Protein AF-A0A7S1YC30-F1 (afdb_monomer_lite)

Foldseek 3Di:
DPPPPVVVVPVVPPDPQPDEEADLDVCRLLVVVVVVGQEYEFELECLQWDQEFEPVLADLPAFQVNCVVCLVPSLPVRRVRTDCPSRVCRLVRNVVSNHAYEYDYYHPDQVRAHAYPDDDRGRHGLDCVRSNPGSSNSVSSSSRSNSCVVCVVRHDYD

Structure (mmCIF, N/CA/C/O backbone):
data_AF-A0A7S1YC30-F1
#
_entry.id   AF-A0A7S1YC30-F1
#
loop_
_atom_site.group_PDB
_atom_site.id
_atom_site.type_symbol
_atom_site.label_atom_id
_atom_site.label_alt_id
_atom_site.label_comp_id
_atom_site.label_asym_id
_atom_site.label_entity_id
_atom_site.label_seq_id
_atom_site.pdbx_PDB_ins_code
_atom_site.Cartn_x
_atom_site.Cartn_y
_atom_site.Cartn_z
_atom_site.occupancy
_atom_site.B_iso_or_equiv
_atom_site.auth_seq_id
_atom_site.auth_comp_id
_atom_site.auth_asym_id
_atom_site.auth_atom_id
_atom_site.pdbx_PDB_model_num
ATOM 1 N N . ILE A 1 1 ? -22.793 -36.766 19.543 1.00 49.16 1 ILE A N 1
ATOM 2 C CA . ILE A 1 1 ? -21.565 -35.981 19.841 1.00 49.16 1 ILE A CA 1
ATOM 3 C C . ILE A 1 1 ? -20.967 -35.310 18.588 1.00 49.16 1 ILE A C 1
ATOM 5 O O . ILE A 1 1 ? -20.328 -34.282 18.728 1.00 49.16 1 ILE A O 1
ATOM 9 N N . PHE A 1 2 ? -21.244 -35.776 17.360 1.00 37.03 2 PHE A N 1
ATOM 10 C CA . PHE A 1 2 ? -20.576 -35.272 16.144 1.00 37.03 2 PHE A CA 1
ATOM 11 C C . PHE A 1 2 ? -21.256 -34.103 15.391 1.00 37.03 2 PHE A C 1
ATOM 13 O O . PHE A 1 2 ? -20.720 -33.630 14.399 1.00 37.03 2 PHE A O 1
ATOM 20 N N . LEU A 1 3 ? -22.415 -33.609 15.845 1.00 37.88 3 LEU A N 1
ATOM 21 C CA . LEU A 1 3 ? -23.175 -32.550 15.148 1.00 37.88 3 LEU A CA 1
ATOM 22 C C . LEU A 1 3 ? -23.127 -31.177 15.840 1.00 37.88 3 LEU A C 1
ATOM 24 O O . LEU A 1 3 ? -23.787 -30.245 15.398 1.00 37.88 3 LEU A O 1
ATOM 28 N N . PHE A 1 4 ? -22.339 -31.030 16.909 1.00 36.94 4 PHE A N 1
ATOM 29 C CA . PHE A 1 4 ? -22.282 -29.784 17.687 1.00 36.94 4 PHE A CA 1
ATOM 30 C C . PHE A 1 4 ? -21.110 -28.858 17.307 1.00 36.94 4 PHE A C 1
ATOM 32 O O 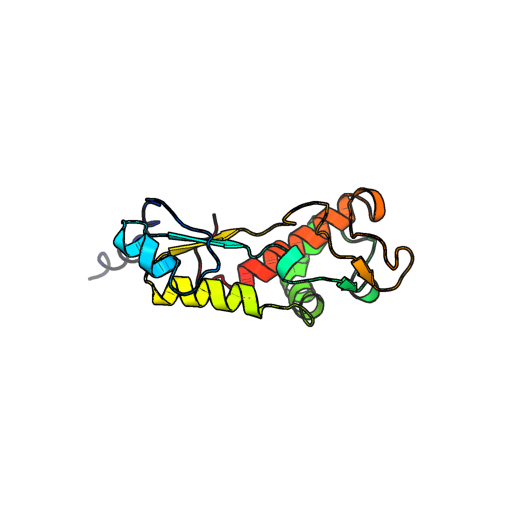. PHE A 1 4 ? -21.050 -27.725 17.769 1.00 36.94 4 PHE A O 1
ATOM 39 N N . PHE A 1 5 ? -20.190 -29.305 16.444 1.00 35.31 5 PHE A N 1
ATOM 40 C CA . PHE A 1 5 ? -18.967 -28.552 16.123 1.00 35.31 5 PHE A CA 1
ATOM 41 C C . PHE A 1 5 ? -19.037 -27.703 14.845 1.00 35.31 5 PHE A C 1
ATOM 43 O O . PHE A 1 5 ? -18.228 -26.795 14.680 1.00 35.31 5 PHE A O 1
ATOM 50 N N . CYS A 1 6 ? -20.027 -27.907 13.971 1.00 31.80 6 CYS A N 1
ATOM 51 C CA . CYS A 1 6 ? -20.137 -27.122 12.733 1.00 31.80 6 CYS A CA 1
ATOM 52 C C . CYS A 1 6 ? -20.791 -25.740 12.921 1.00 31.80 6 CYS A C 1
ATOM 54 O O . CYS A 1 6 ? -20.761 -24.928 12.004 1.00 31.80 6 CYS A O 1
ATOM 56 N N . SER A 1 7 ? -21.337 -25.435 14.105 1.00 33.41 7 SER A N 1
ATOM 57 C CA . SER A 1 7 ? -21.961 -24.132 14.392 1.00 33.41 7 SER A CA 1
ATOM 58 C C . SER A 1 7 ? -20.990 -23.079 14.946 1.00 33.41 7 SER A C 1
ATOM 60 O O . SER A 1 7 ? -21.367 -21.913 15.051 1.00 33.41 7 SER A O 1
ATOM 62 N N . LEU A 1 8 ? -19.757 -23.451 15.307 1.00 37.03 8 LEU A N 1
ATOM 63 C CA . LEU A 1 8 ? -18.778 -22.515 15.881 1.00 37.03 8 LEU A CA 1
ATOM 64 C C . LEU A 1 8 ? -17.896 -21.825 14.832 1.00 37.03 8 LEU A C 1
ATOM 66 O O . LEU A 1 8 ? -17.257 -20.827 15.143 1.00 37.03 8 LEU A O 1
ATOM 70 N N . VAL A 1 9 ? -17.896 -22.297 13.582 1.00 37.06 9 VAL A N 1
ATOM 71 C CA . VAL A 1 9 ? -17.046 -21.727 12.518 1.00 37.06 9 VAL A CA 1
ATOM 72 C C . VAL A 1 9 ? -17.723 -20.550 11.801 1.00 37.06 9 VAL A C 1
ATOM 74 O O . VAL A 1 9 ? -17.058 -19.751 11.155 1.00 37.06 9 VAL A O 1
ATOM 77 N N . SER A 1 10 ? -19.037 -20.368 11.974 1.00 37.22 10 SER A N 1
ATOM 78 C CA . SER A 1 10 ? -19.789 -19.287 11.318 1.00 37.22 10 SER A CA 1
ATOM 79 C C . SER A 1 10 ? -20.067 -18.072 12.217 1.00 37.22 10 SER A C 1
ATOM 81 O O . SER A 1 10 ? -20.779 -17.159 11.805 1.00 37.22 10 SER A O 1
ATOM 83 N N . PHE A 1 11 ? -19.501 -18.034 13.430 1.00 37.56 11 PHE A N 1
ATOM 84 C CA . PHE A 1 11 ? -19.621 -16.902 14.361 1.00 37.56 11 PHE A CA 1
ATOM 85 C C . PHE A 1 11 ? -18.513 -15.847 14.208 1.00 37.56 11 PHE A C 1
ATOM 87 O O . PHE A 1 11 ? -18.427 -14.929 15.019 1.00 37.56 11 PHE A O 1
ATOM 94 N N . ALA A 1 12 ? -17.740 -15.880 13.119 1.00 42.56 12 ALA A N 1
ATOM 95 C CA . ALA A 1 12 ? -17.106 -14.674 12.579 1.00 42.56 12 ALA A CA 1
ATOM 96 C C . ALA A 1 12 ? -18.165 -13.827 11.843 1.00 42.56 12 ALA A C 1
ATOM 98 O O . ALA A 1 12 ? -18.016 -13.440 10.688 1.00 42.56 12 ALA A O 1
ATOM 99 N N . CYS A 1 13 ? -19.297 -13.602 12.510 1.00 44.00 13 CYS A N 1
ATOM 100 C CA . CYS A 1 13 ? -20.341 -12.709 12.056 1.00 44.00 13 CYS A CA 1
ATOM 101 C C . CYS A 1 13 ? -19.699 -11.324 11.994 1.00 44.00 13 CYS A C 1
ATOM 103 O O . CYS A 1 13 ? -19.218 -10.833 13.021 1.00 44.00 13 CYS A O 1
ATOM 105 N N . SER A 1 14 ? -19.644 -10.714 10.807 1.00 51.47 14 SER A N 1
ATOM 106 C CA . SER A 1 14 ? -19.217 -9.325 10.693 1.00 51.47 14 SER A CA 1
ATOM 107 C C . SER A 1 14 ? -20.040 -8.523 11.699 1.00 51.47 14 SER A C 1
ATOM 109 O O . SER A 1 14 ? -21.277 -8.541 11.683 1.00 51.47 14 SER A O 1
ATOM 111 N N . LYS A 1 15 ? -19.376 -7.903 12.682 1.00 58.53 15 LYS A N 1
ATOM 112 C CA . LYS A 1 15 ? -20.080 -6.994 13.581 1.00 58.53 15 LYS A CA 1
ATOM 113 C C . LYS A 1 15 ? -20.672 -5.923 12.671 1.00 58.53 15 LYS A C 1
ATOM 115 O O . LYS A 1 15 ? -19.950 -5.302 11.896 1.00 58.53 15 LYS A O 1
ATOM 120 N N . LYS A 1 16 ? -21.994 -5.751 12.715 1.00 67.44 16 LYS A N 1
ATOM 121 C CA . LYS A 1 16 ? -22.685 -4.710 11.950 1.00 67.44 16 LYS A CA 1
ATOM 122 C C . LYS A 1 16 ? -21.976 -3.382 12.206 1.00 67.44 16 LYS A C 1
ATOM 124 O O . LYS A 1 16 ? -21.947 -2.955 13.352 1.00 67.44 16 LYS A O 1
ATOM 129 N N . ILE A 1 17 ? -21.404 -2.756 11.181 1.00 65.62 17 ILE A N 1
ATOM 130 C CA . ILE A 1 17 ? -20.684 -1.485 11.326 1.00 65.62 17 ILE A CA 1
ATOM 131 C C . ILE A 1 17 ? -21.707 -0.407 11.707 1.00 65.62 17 ILE A C 1
ATOM 133 O O . ILE A 1 17 ? -22.600 -0.096 10.921 1.00 65.62 17 ILE A O 1
ATOM 137 N N . LEU A 1 18 ? -21.611 0.128 12.927 1.00 63.66 18 LEU A N 1
ATOM 138 C CA . LEU A 1 18 ? -22.515 1.173 13.437 1.00 63.66 18 LEU A CA 1
ATOM 139 C C . LEU A 1 18 ? -21.964 2.593 13.216 1.00 63.66 18 LEU A C 1
ATOM 141 O O . LEU A 1 18 ? -22.677 3.569 13.421 1.00 63.66 18 LEU A O 1
ATOM 145 N N . GLY A 1 19 ? -20.705 2.701 12.786 1.00 61.53 19 GLY A N 1
ATOM 146 C CA . GLY A 1 19 ? -19.976 3.952 12.579 1.00 61.53 19 GLY A CA 1
ATOM 147 C C . GLY A 1 19 ? -18.493 3.785 12.918 1.00 61.53 19 GLY A C 1
ATOM 148 O O . GLY A 1 19 ? -18.104 2.786 13.533 1.00 61.53 19 GLY A O 1
ATOM 149 N N . GLY A 1 20 ? -17.662 4.749 12.518 1.00 58.47 20 GLY A N 1
ATOM 150 C CA . GLY A 1 20 ? -16.240 4.748 12.850 1.00 58.47 20 GLY A CA 1
ATOM 151 C C . GLY A 1 20 ? -15.574 6.108 12.693 1.00 58.47 20 GLY A C 1
ATOM 152 O O . GLY A 1 20 ? -16.104 7.001 12.038 1.00 58.47 20 GLY A O 1
ATOM 153 N N . SER A 1 21 ? -14.415 6.256 13.329 1.00 59.34 21 SER A N 1
ATOM 154 C CA . SER A 1 21 ? -13.574 7.452 13.254 1.00 59.34 21 SER A CA 1
ATOM 155 C C . SER A 1 21 ? -12.229 7.109 12.636 1.00 59.34 21 SER A C 1
ATOM 157 O O . SER A 1 21 ? -11.720 6.005 12.828 1.00 59.34 21 SER A O 1
ATOM 159 N N . SER A 1 22 ? -11.679 8.065 11.895 1.00 60.31 22 SER A N 1
ATOM 160 C CA . SER A 1 22 ? -10.327 8.030 11.339 1.00 60.31 22 SER A CA 1
ATOM 161 C C . SER A 1 22 ? -9.363 8.962 12.073 1.00 60.31 22 SER A C 1
ATOM 163 O O . SER A 1 22 ? -8.292 9.268 11.558 1.00 60.31 22 SER A O 1
ATOM 165 N N . LEU A 1 23 ? -9.779 9.542 13.204 1.00 54.22 23 LEU A N 1
ATOM 166 C CA . LEU A 1 23 ? -8.976 10.555 13.878 1.00 54.22 23 LEU A CA 1
ATOM 167 C C . LEU A 1 23 ? -7.758 9.906 14.538 1.00 54.22 23 LEU A C 1
ATOM 169 O O . LEU A 1 23 ? -7.890 9.211 15.545 1.00 54.22 23 LEU A O 1
ATOM 173 N N . SER A 1 24 ? -6.577 10.229 14.008 1.00 57.94 24 SER A N 1
ATOM 174 C CA . SER A 1 24 ? -5.251 9.912 14.553 1.00 57.94 24 SER A CA 1
ATOM 175 C C . SER A 1 24 ? -4.933 10.700 15.841 1.00 57.94 24 SER A C 1
ATOM 177 O O . SER A 1 24 ? -3.804 11.145 16.054 1.00 57.94 24 SER A O 1
ATOM 179 N N . VAL A 1 25 ? -5.934 10.965 16.683 1.00 60.78 25 VAL A N 1
ATOM 180 C CA . VAL A 1 25 ? -5.752 11.628 17.981 1.00 60.78 25 VAL A CA 1
ATOM 181 C C . VAL A 1 25 ? -5.691 10.568 19.072 1.00 60.78 25 VAL A C 1
ATOM 183 O O . VAL A 1 25 ? -6.417 9.571 19.019 1.00 60.78 25 VAL A O 1
ATOM 186 N N . ALA A 1 26 ? -4.829 10.779 20.069 1.00 61.53 26 ALA A N 1
ATOM 187 C CA . ALA A 1 26 ? -4.774 9.921 21.248 1.00 61.53 26 ALA A CA 1
ATOM 188 C C . ALA A 1 26 ? -6.187 9.752 21.838 1.00 61.53 26 ALA A C 1
ATOM 190 O O . ALA A 1 26 ? -6.939 10.718 21.945 1.00 61.53 26 ALA A O 1
ATOM 191 N N . ASP A 1 27 ? -6.560 8.511 22.156 1.00 65.25 27 ASP A N 1
ATOM 192 C CA . ASP A 1 27 ? -7.883 8.114 22.663 1.00 65.25 27 ASP A CA 1
ATOM 193 C C . ASP A 1 27 ? -9.088 8.327 21.720 1.00 65.25 27 ASP A C 1
ATOM 195 O O . ASP A 1 27 ? -10.214 8.006 22.104 1.00 65.25 27 ASP A O 1
ATOM 199 N N . GLY A 1 28 ? -8.892 8.761 20.469 1.00 71.50 28 GLY A N 1
ATOM 200 C CA . GLY A 1 28 ? -9.967 8.926 19.478 1.00 71.50 28 GLY A CA 1
ATOM 201 C C . GLY A 1 28 ? -10.877 7.693 19.333 1.00 71.50 28 GLY A C 1
ATOM 202 O O . GLY A 1 28 ? -12.097 7.831 19.471 1.00 71.50 28 GLY A O 1
ATOM 203 N N . PRO A 1 29 ? -10.322 6.475 19.155 1.00 73.06 29 PRO A N 1
ATOM 204 C CA . PRO A 1 29 ? -11.103 5.235 19.121 1.00 73.06 29 PRO A CA 1
ATOM 205 C C . PRO A 1 29 ? -11.922 4.969 20.394 1.00 73.06 29 PRO A C 1
ATOM 207 O O . PRO A 1 29 ? -13.033 4.451 20.311 1.00 73.06 29 PRO A O 1
ATOM 210 N N . LYS A 1 30 ? -11.413 5.357 21.571 1.00 75.19 30 LYS A N 1
ATOM 211 C CA . LYS A 1 30 ? -12.113 5.205 22.856 1.00 75.19 30 LYS A CA 1
ATOM 212 C C . LYS A 1 30 ? -13.275 6.189 22.985 1.00 75.19 30 LYS A C 1
ATOM 214 O O . LYS A 1 30 ? -14.330 5.823 23.486 1.00 75.19 30 LYS A O 1
ATOM 219 N N . VAL A 1 31 ? -13.099 7.425 22.522 1.00 75.06 31 VAL A N 1
ATOM 220 C CA . VAL A 1 31 ? -14.165 8.440 22.534 1.00 75.06 31 VAL A CA 1
ATOM 221 C C . VAL A 1 31 ? -15.314 8.037 21.616 1.00 75.06 31 VAL A C 1
ATOM 223 O O . VAL A 1 31 ? -16.475 8.190 21.975 1.00 75.06 31 VAL A O 1
ATOM 226 N N . VAL A 1 32 ? -15.032 7.499 20.429 1.00 73.44 32 VAL A N 1
ATOM 227 C CA . VAL A 1 32 ? -16.124 7.082 19.537 1.00 73.44 32 VAL A CA 1
ATOM 228 C C . VAL A 1 32 ? -16.774 5.776 19.973 1.00 73.44 32 VAL A C 1
ATOM 230 O O . VAL A 1 32 ? -17.971 5.601 19.743 1.00 73.44 32 VAL A O 1
ATOM 233 N N . SER A 1 33 ? -16.044 4.896 20.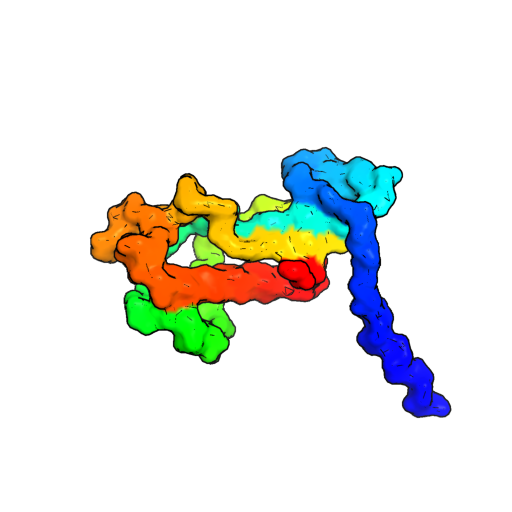666 1.00 77.25 33 SER A N 1
ATOM 234 C CA . SER A 1 33 ? -16.639 3.682 21.224 1.00 77.25 33 SER A CA 1
ATOM 235 C C . SER A 1 33 ? -17.624 3.974 22.353 1.00 77.25 33 SER A C 1
ATOM 237 O O . SER A 1 33 ? -18.690 3.359 22.396 1.00 77.25 33 SER A O 1
ATOM 239 N N . THR A 1 34 ? -17.363 4.979 23.199 1.00 79.25 34 THR A N 1
ATOM 240 C CA . THR A 1 34 ? -18.346 5.434 24.199 1.00 79.25 34 THR A CA 1
ATOM 241 C C . THR A 1 34 ? -19.595 6.057 23.571 1.00 79.25 34 THR A C 1
ATOM 243 O O . THR A 1 34 ? -20.642 6.082 24.211 1.00 79.25 34 THR A O 1
ATOM 246 N N . LEU A 1 35 ? -19.514 6.514 22.316 1.00 77.50 35 LEU A N 1
ATOM 247 C CA . LEU A 1 35 ? -20.644 7.020 21.527 1.00 77.50 35 LEU A CA 1
ATOM 248 C C . LEU A 1 35 ? -21.370 5.926 20.719 1.00 77.50 35 LEU A C 1
ATOM 250 O O . LEU A 1 35 ? -22.294 6.231 19.968 1.00 77.50 35 LEU A O 1
ATOM 254 N N . GLY A 1 36 ? -20.978 4.656 20.867 1.00 76.12 36 GLY A N 1
ATOM 255 C CA . GLY A 1 36 ? -21.625 3.515 20.213 1.00 76.12 36 GLY A CA 1
ATOM 256 C C . GLY A 1 36 ? -21.005 3.092 18.879 1.00 76.12 36 GLY A C 1
ATOM 257 O O . GLY A 1 36 ? -21.492 2.140 18.264 1.00 76.12 36 GLY A O 1
ATOM 258 N N . ALA A 1 37 ? -19.921 3.736 18.429 1.00 80.50 37 ALA A N 1
ATOM 259 C CA . ALA A 1 37 ? -19.156 3.234 17.294 1.00 80.50 37 ALA A CA 1
ATOM 260 C C . ALA A 1 37 ? -18.467 1.920 17.679 1.00 80.50 37 ALA A C 1
ATOM 262 O O . ALA A 1 37 ? -17.843 1.800 18.731 1.00 80.50 37 ALA A O 1
ATOM 263 N N . ASN A 1 38 ? -18.549 0.922 16.810 1.00 83.00 38 ASN A N 1
ATOM 264 C CA . ASN A 1 38 ? -17.918 -0.376 17.035 1.00 83.00 38 ASN A CA 1
ATOM 265 C C . ASN A 1 38 ? -16.785 -0.663 16.050 1.00 83.00 38 ASN A C 1
ATOM 267 O O . ASN A 1 38 ? -16.260 -1.777 16.047 1.00 83.00 38 ASN A O 1
ATOM 271 N N . SER A 1 39 ? -16.406 0.328 15.238 1.00 83.88 39 SER A N 1
ATOM 272 C CA . SER A 1 39 ? -15.320 0.216 14.276 1.00 83.88 39 SER A CA 1
ATOM 273 C C . SER A 1 39 ? -14.469 1.486 14.200 1.00 83.88 39 SER A C 1
ATOM 275 O O . SER A 1 39 ? -14.927 2.572 14.555 1.00 83.88 39 SER A O 1
ATOM 277 N N . ALA A 1 40 ? -13.235 1.358 13.726 1.00 83.62 40 ALA A N 1
ATOM 278 C CA . ALA A 1 40 ? -12.341 2.461 13.395 1.00 83.62 40 ALA A CA 1
ATOM 279 C C . ALA A 1 40 ? -11.739 2.219 12.011 1.00 83.62 40 ALA A C 1
ATOM 281 O O . ALA A 1 40 ? -11.370 1.089 11.681 1.00 83.62 40 ALA A O 1
ATOM 282 N N . ARG A 1 41 ? -11.650 3.272 11.196 1.00 84.19 41 ARG A N 1
ATOM 283 C CA . ARG A 1 41 ? -11.026 3.185 9.875 1.00 84.19 41 ARG A CA 1
ATOM 284 C C . ARG A 1 41 ? -9.555 3.543 10.003 1.00 84.19 41 ARG A C 1
ATOM 286 O O . ARG A 1 41 ? -9.245 4.639 10.459 1.00 84.19 41 ARG A O 1
ATOM 293 N N . VAL A 1 42 ? -8.692 2.638 9.565 1.00 85.69 42 VAL A N 1
ATOM 294 C CA . V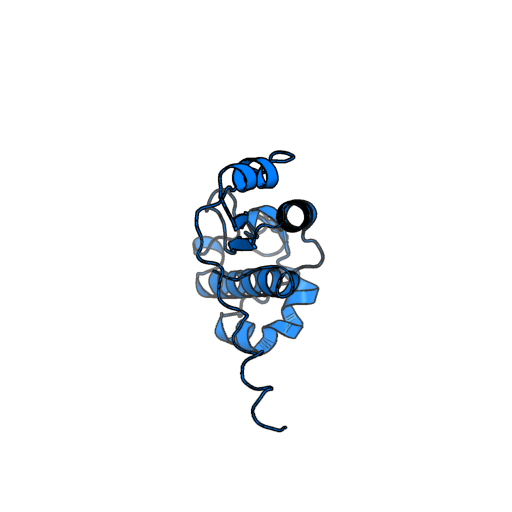AL A 1 42 ? -7.237 2.817 9.567 1.00 85.69 42 VAL A CA 1
ATOM 295 C C . VAL A 1 42 ? -6.759 2.876 8.125 1.00 85.69 42 VAL A C 1
ATOM 297 O O . VAL A 1 42 ? -7.107 2.012 7.317 1.00 85.69 42 VAL A O 1
ATOM 300 N N . TYR A 1 43 ? -5.973 3.896 7.788 1.00 85.00 43 TYR A N 1
ATOM 301 C CA . TYR A 1 43 ? -5.463 4.064 6.429 1.00 85.00 43 TYR A CA 1
ATOM 302 C C . TYR A 1 43 ? -4.089 3.411 6.286 1.00 85.00 43 TYR A C 1
ATOM 304 O O . TYR A 1 43 ? -3.058 4.023 6.547 1.00 85.00 43 TYR A O 1
ATOM 312 N N . GLY A 1 44 ? -4.075 2.183 5.772 1.00 86.00 44 GLY A N 1
ATOM 313 C CA . GLY A 1 44 ? -2.869 1.499 5.304 1.00 86.00 44 GLY A CA 1
ATOM 314 C C . GLY A 1 44 ? -2.511 1.880 3.865 1.00 86.00 44 GLY A C 1
ATOM 315 O O . GLY A 1 44 ? -2.134 1.025 3.069 1.00 86.00 44 GLY A O 1
ATOM 316 N N . SER A 1 45 ? -2.724 3.138 3.481 1.00 84.06 45 SER A N 1
ATOM 317 C CA . SER A 1 45 ? -2.446 3.603 2.123 1.00 84.06 45 SER A CA 1
ATOM 318 C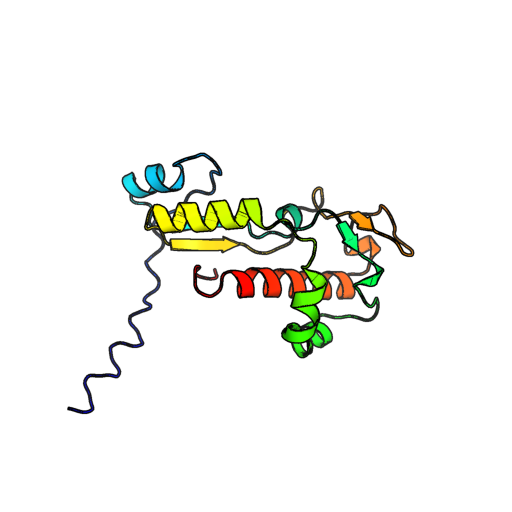 C . SER A 1 45 ? -0.948 3.789 1.908 1.00 84.06 45 SER A C 1
ATOM 320 O O . SER A 1 45 ? -0.240 4.242 2.811 1.00 84.06 45 SER A O 1
ATOM 322 N N . TRP A 1 46 ? -0.489 3.515 0.686 1.00 84.75 46 TRP A N 1
ATOM 323 C CA . TRP A 1 46 ? 0.899 3.663 0.251 1.00 84.75 46 TRP A CA 1
ATOM 324 C C . TRP A 1 46 ? 1.528 4.952 0.775 1.00 84.75 46 TRP A C 1
ATOM 326 O O . TRP A 1 46 ? 2.574 4.888 1.420 1.00 84.75 46 TRP A O 1
ATOM 336 N N . ARG A 1 47 ? 0.873 6.107 0.577 1.00 78.94 47 ARG A N 1
ATOM 337 C CA . ARG A 1 47 ? 1.394 7.437 0.947 1.00 78.94 47 ARG A CA 1
ATOM 338 C C . ARG A 1 47 ? 1.944 7.556 2.374 1.00 78.94 47 ARG A C 1
ATOM 340 O O . ARG A 1 47 ? 2.783 8.411 2.635 1.00 78.94 47 ARG A O 1
ATOM 347 N N . TYR A 1 48 ? 1.446 6.742 3.304 1.00 78.56 48 TYR A N 1
ATOM 348 C CA . TYR A 1 48 ? 1.864 6.759 4.706 1.00 78.56 48 TYR A CA 1
ATOM 349 C C . TYR A 1 48 ? 3.024 5.811 4.999 1.00 78.56 48 TYR A C 1
ATOM 351 O O . TYR A 1 48 ? 3.765 6.015 5.957 1.00 78.56 48 TYR A O 1
ATOM 359 N N . LEU A 1 49 ? 3.166 4.778 4.177 1.00 88.31 49 LEU A N 1
ATOM 360 C CA . LEU A 1 49 ? 4.079 3.665 4.389 1.00 88.31 49 LEU A CA 1
ATOM 361 C C . LEU A 1 49 ? 5.369 3.826 3.587 1.00 88.31 49 LEU A C 1
ATOM 363 O O . LEU A 1 49 ? 6.433 3.421 4.043 1.00 88.31 49 LEU A O 1
ATOM 367 N N . CYS A 1 50 ? 5.299 4.435 2.407 1.00 89.06 50 CYS A N 1
ATOM 368 C CA . CYS A 1 50 ? 6.412 4.506 1.474 1.00 89.06 50 CYS A CA 1
ATOM 369 C C . CYS A 1 50 ? 6.494 5.907 0.856 1.00 89.06 50 CYS A C 1
ATOM 371 O O . CYS A 1 50 ? 5.583 6.345 0.160 1.00 89.06 50 CYS A O 1
ATOM 373 N N . HIS A 1 51 ? 7.603 6.609 1.115 1.00 88.12 51 HIS A N 1
ATOM 374 C CA . HIS A 1 51 ? 7.892 7.914 0.500 1.00 88.12 51 HIS A CA 1
ATOM 375 C C . HIS A 1 51 ? 8.671 7.795 -0.809 1.00 88.12 51 HIS A C 1
ATOM 377 O O . HIS A 1 51 ? 8.606 8.703 -1.635 1.00 88.12 51 HIS A O 1
ATOM 383 N N . HIS A 1 52 ? 9.417 6.700 -0.969 1.00 90.44 52 HIS A N 1
ATOM 384 C CA . HIS A 1 52 ? 10.219 6.429 -2.150 1.00 90.44 52 HIS A CA 1
ATOM 385 C C . HIS A 1 52 ? 10.041 4.986 -2.583 1.00 90.44 52 HIS A C 1
ATOM 387 O O . HIS A 1 52 ? 10.232 4.075 -1.774 1.00 90.44 52 HIS A O 1
ATOM 393 N N . VAL A 1 53 ? 9.737 4.789 -3.859 1.00 91.62 53 VAL A N 1
ATOM 394 C CA . VAL A 1 53 ? 9.824 3.476 -4.488 1.00 91.62 53 VAL A CA 1
ATOM 395 C C . VAL A 1 53 ? 11.195 3.328 -5.124 1.00 91.62 53 VAL A C 1
ATOM 397 O O . VAL A 1 53 ? 11.568 4.100 -6.004 1.00 91.62 53 VAL A O 1
ATOM 400 N N . GLN A 1 54 ? 11.948 2.335 -4.656 1.00 92.56 54 GLN A N 1
ATOM 401 C CA . GLN A 1 54 ? 13.269 2.020 -5.188 1.00 92.56 54 GLN A CA 1
ATOM 402 C C . GLN A 1 54 ? 13.110 1.368 -6.559 1.00 92.56 54 GLN A C 1
ATOM 404 O O . GLN A 1 54 ? 12.589 0.258 -6.657 1.00 92.56 54 GLN A O 1
ATOM 409 N N . TRP A 1 55 ? 13.579 2.030 -7.617 1.00 93.44 55 TRP A N 1
ATOM 410 C CA . TRP A 1 55 ? 13.440 1.516 -8.982 1.00 93.44 55 TRP A CA 1
ATOM 411 C C . TRP A 1 55 ? 14.115 0.152 -9.162 1.00 93.44 55 TRP A C 1
ATOM 413 O O . TRP A 1 55 ? 13.587 -0.717 -9.839 1.00 93.44 55 TRP A O 1
ATOM 423 N N . ALA A 1 56 ? 15.247 -0.074 -8.487 1.00 91.94 56 ALA A N 1
ATOM 424 C CA . ALA A 1 56 ? 15.964 -1.350 -8.519 1.00 91.94 56 ALA A CA 1
ATOM 425 C C . ALA A 1 56 ? 15.177 -2.532 -7.916 1.00 91.94 56 ALA A C 1
ATOM 427 O O . ALA A 1 56 ? 15.554 -3.680 -8.133 1.00 91.94 56 ALA A O 1
ATOM 428 N N . ALA A 1 57 ? 14.110 -2.265 -7.154 1.00 89.56 57 ALA A N 1
ATOM 429 C CA . ALA A 1 57 ? 13.242 -3.287 -6.571 1.00 89.56 57 ALA A CA 1
ATOM 430 C C . ALA A 1 57 ? 12.046 -3.647 -7.472 1.00 89.56 57 ALA A C 1
ATOM 432 O O . ALA A 1 57 ? 11.197 -4.436 -7.062 1.00 89.56 57 ALA A O 1
ATOM 433 N N . ILE A 1 58 ? 11.954 -3.051 -8.665 1.00 92.44 58 ILE A N 1
ATOM 434 C CA . ILE A 1 58 ? 10.851 -3.235 -9.606 1.00 92.44 58 ILE A CA 1
ATOM 435 C C . ILE A 1 58 ? 11.405 -3.687 -10.954 1.00 92.44 58 ILE A C 1
ATOM 437 O O . ILE A 1 58 ? 12.387 -3.140 -11.452 1.00 92.44 58 ILE A O 1
ATOM 441 N N . ASP A 1 59 ? 10.729 -4.651 -11.573 1.00 94.44 59 ASP A N 1
ATOM 442 C CA . ASP A 1 59 ? 10.915 -4.947 -12.991 1.00 94.44 59 ASP A CA 1
ATOM 443 C C . ASP A 1 59 ? 9.892 -4.140 -13.814 1.00 94.44 59 ASP A C 1
ATOM 445 O O . ASP A 1 59 ? 8.683 -4.273 -13.588 1.00 94.44 59 ASP A O 1
ATOM 449 N N . PRO A 1 60 ? 10.330 -3.315 -14.781 1.00 93.88 60 PRO A N 1
ATOM 450 C CA . PRO A 1 60 ? 9.427 -2.548 -15.634 1.00 93.88 60 PRO A CA 1
ATOM 451 C C . PRO A 1 60 ? 8.445 -3.395 -16.459 1.00 93.88 60 PRO A C 1
ATOM 453 O O . PRO A 1 60 ? 7.460 -2.854 -16.957 1.00 93.88 60 PRO A O 1
ATOM 456 N N . ALA A 1 61 ? 8.698 -4.697 -16.624 1.00 95.31 61 ALA A N 1
ATOM 457 C CA . ALA A 1 61 ? 7.810 -5.624 -17.323 1.00 95.31 61 ALA A CA 1
ATOM 458 C C . ALA A 1 61 ? 6.678 -6.184 -16.441 1.00 95.31 61 ALA A C 1
ATOM 460 O O . ALA A 1 61 ? 5.817 -6.917 -16.941 1.00 95.31 61 ALA A O 1
ATOM 461 N N . TRP A 1 62 ? 6.658 -5.879 -15.139 1.00 96.50 62 TRP A N 1
ATOM 462 C CA . TRP A 1 62 ? 5.595 -6.346 -14.255 1.00 96.50 62 TRP A CA 1
ATOM 463 C C . TRP A 1 62 ? 4.219 -5.829 -14.681 1.00 96.50 62 TRP A C 1
ATOM 465 O O . TRP A 1 62 ? 4.018 -4.657 -14.989 1.00 96.50 62 TRP A O 1
ATOM 475 N N . ASN A 1 63 ? 3.243 -6.728 -14.603 1.00 96.12 63 ASN A N 1
ATOM 476 C CA . ASN A 1 63 ? 1.818 -6.436 -14.688 1.00 96.12 63 ASN A CA 1
ATOM 477 C C . ASN A 1 63 ? 1.095 -7.109 -13.508 1.00 96.12 63 ASN A C 1
ATOM 479 O O . ASN A 1 63 ? 1.687 -7.903 -12.772 1.00 96.12 63 ASN A O 1
ATOM 483 N N . ALA A 1 64 ? -0.192 -6.803 -13.327 1.00 94.19 64 ALA A N 1
ATOM 484 C CA . ALA A 1 64 ? -0.970 -7.326 -12.205 1.00 94.19 64 ALA A CA 1
ATOM 485 C C . ALA A 1 64 ? -0.998 -8.863 -12.150 1.00 94.19 64 ALA A C 1
ATOM 487 O O . ALA A 1 64 ? -0.877 -9.423 -11.066 1.00 94.19 64 ALA A O 1
ATOM 488 N N . SER A 1 65 ? -1.100 -9.549 -13.294 1.00 96.50 65 SER A N 1
ATOM 489 C CA . SER A 1 65 ? -1.153 -11.019 -13.334 1.00 96.50 65 SER A CA 1
ATOM 490 C C . SER A 1 65 ? 0.156 -11.635 -12.850 1.00 96.50 65 SER A C 1
ATOM 492 O O . SER A 1 65 ? 0.140 -12.480 -11.960 1.00 96.50 65 SER A O 1
ATOM 494 N N . PHE A 1 66 ? 1.290 -11.140 -13.359 1.00 96.94 66 PHE A N 1
ATOM 495 C CA . PHE A 1 66 ? 2.609 -11.580 -12.906 1.00 96.94 66 PHE A CA 1
ATOM 496 C C . PHE A 1 66 ? 2.773 -11.386 -11.393 1.00 96.94 66 PHE A C 1
ATOM 498 O O . PHE A 1 66 ? 3.193 -12.301 -10.685 1.00 96.94 66 PHE A O 1
ATOM 505 N N . VAL A 1 67 ? 2.408 -10.205 -10.880 1.00 96.62 67 VAL A N 1
ATOM 506 C CA . VAL A 1 67 ? 2.527 -9.904 -9.449 1.00 96.62 67 VAL A CA 1
ATOM 507 C C . VAL A 1 67 ? 1.623 -10.805 -8.611 1.00 96.62 67 VAL A C 1
ATOM 509 O O . VAL A 1 67 ? 2.086 -11.305 -7.591 1.00 96.62 67 VAL A O 1
ATOM 512 N N . LEU A 1 68 ? 0.375 -11.042 -9.031 1.00 96.44 68 LEU A N 1
ATOM 513 C CA . LEU A 1 68 ? -0.572 -11.922 -8.333 1.00 96.44 68 LEU A CA 1
ATOM 514 C C . LEU A 1 68 ? -0.034 -13.352 -8.181 1.00 96.44 68 LEU A C 1
ATOM 516 O O . LEU A 1 68 ? -0.208 -13.959 -7.125 1.00 96.44 68 LEU A O 1
ATOM 520 N N . GLU A 1 69 ? 0.646 -13.868 -9.202 1.00 97.50 69 GLU A N 1
ATOM 521 C CA . GLU A 1 69 ? 1.262 -15.200 -9.180 1.00 97.50 69 GLU A CA 1
ATOM 522 C C . GLU A 1 69 ? 2.474 -15.284 -8.232 1.00 97.50 69 GLU A C 1
ATOM 524 O O . GLU A 1 69 ? 2.727 -16.344 -7.662 1.00 97.50 69 GLU A O 1
ATOM 529 N N . HIS A 1 70 ? 3.177 -14.168 -7.993 1.00 96.81 70 HIS A N 1
ATOM 530 C CA . HIS A 1 70 ? 4.450 -14.128 -7.251 1.00 96.81 70 HIS A CA 1
ATOM 531 C C . HIS A 1 70 ? 4.390 -13.313 -5.942 1.00 96.81 70 HIS A C 1
ATOM 533 O O . HIS A 1 70 ? 5.420 -12.978 -5.354 1.00 96.81 70 HIS A O 1
ATOM 539 N N . LEU A 1 71 ? 3.190 -13.003 -5.435 1.00 93.50 71 LEU A N 1
ATOM 540 C CA . LEU A 1 71 ? 2.978 -12.118 -4.276 1.00 93.50 71 LEU A CA 1
ATOM 541 C C . LEU A 1 71 ? 3.843 -12.460 -3.055 1.00 93.50 71 LEU A C 1
ATOM 543 O O . LEU A 1 71 ? 4.371 -11.567 -2.394 1.00 93.50 71 LEU A O 1
ATOM 547 N N . GLY A 1 72 ? 3.967 -13.748 -2.725 1.00 89.69 72 GLY A N 1
ATOM 548 C CA . GLY A 1 72 ? 4.723 -14.202 -1.555 1.00 89.69 72 GLY A CA 1
ATOM 549 C C . GLY A 1 72 ? 6.221 -13.911 -1.645 1.00 89.69 72 GLY A C 1
ATOM 550 O O . GLY A 1 72 ? 6.840 -13.598 -0.630 1.00 89.69 72 GLY A O 1
ATOM 551 N N . GLU A 1 73 ? 6.778 -13.976 -2.850 1.00 94.00 73 GLU A N 1
ATOM 552 C CA . GLU A 1 73 ? 8.203 -13.777 -3.119 1.00 94.00 73 GLU A CA 1
ATOM 553 C C . GLU A 1 73 ? 8.542 -12.288 -3.212 1.00 94.00 73 GLU A C 1
ATOM 555 O O . GLU A 1 73 ? 9.566 -11.846 -2.694 1.00 94.00 73 GLU A O 1
ATOM 560 N N . LEU A 1 74 ? 7.646 -11.502 -3.814 1.00 94.50 74 LEU A N 1
ATOM 561 C CA . LEU A 1 74 ? 7.860 -10.078 -4.058 1.00 94.50 74 LEU A CA 1
ATOM 562 C C . LEU A 1 74 ? 7.598 -9.209 -2.816 1.00 94.50 74 LEU A C 1
ATOM 564 O O . LEU A 1 74 ? 8.300 -8.224 -2.596 1.00 94.50 74 LEU A O 1
ATOM 568 N N . ALA A 1 75 ? 6.611 -9.555 -1.981 1.00 90.44 75 ALA A N 1
ATOM 569 C CA . ALA A 1 75 ? 6.121 -8.661 -0.924 1.00 90.44 75 ALA A CA 1
ATOM 570 C C . ALA A 1 75 ? 7.153 -8.353 0.171 1.00 90.44 75 ALA A C 1
ATOM 572 O O . ALA A 1 75 ? 7.247 -7.216 0.638 1.00 90.44 75 ALA A O 1
ATOM 573 N N . GLY A 1 76 ? 7.925 -9.356 0.597 1.00 88.44 76 GLY A N 1
ATOM 574 C CA . GLY A 1 76 ? 8.932 -9.186 1.647 1.00 88.44 76 GLY A CA 1
ATOM 575 C C . GLY A 1 76 ? 10.014 -8.178 1.243 1.00 88.44 76 GLY A C 1
ATOM 576 O O . GLY A 1 76 ? 10.115 -7.129 1.878 1.00 88.44 76 GLY A O 1
ATOM 577 N N . PRO A 1 77 ? 10.776 -8.447 0.166 1.00 88.38 77 PRO A N 1
ATOM 578 C CA . PRO A 1 77 ? 11.802 -7.533 -0.338 1.00 88.38 77 PRO A CA 1
ATOM 579 C C . PRO A 1 77 ? 11.266 -6.135 -0.669 1.00 88.38 77 PRO A C 1
ATOM 581 O O . PRO A 1 77 ? 11.929 -5.140 -0.389 1.00 88.38 77 PRO A O 1
ATOM 584 N N . PHE A 1 78 ? 10.051 -6.044 -1.215 1.00 89.25 78 PHE A N 1
ATOM 585 C CA . PHE A 1 78 ? 9.461 -4.773 -1.640 1.00 89.25 78 PHE A CA 1
ATOM 586 C C . PHE A 1 78 ? 9.128 -3.817 -0.481 1.00 89.25 78 PHE A C 1
ATOM 588 O O . PHE A 1 78 ? 9.059 -2.601 -0.672 1.00 89.25 78 PHE A O 1
ATOM 595 N N . THR A 1 79 ? 8.931 -4.343 0.729 1.00 89.19 79 THR A N 1
ATOM 596 C CA . THR A 1 79 ? 8.450 -3.562 1.880 1.00 89.19 79 THR A CA 1
ATOM 597 C C . THR A 1 79 ? 9.482 -3.336 2.983 1.00 89.19 79 THR A C 1
ATOM 599 O O . THR A 1 79 ? 9.134 -2.834 4.054 1.00 89.19 79 THR A O 1
ATOM 602 N N . VAL A 1 80 ? 10.754 -3.662 2.729 1.00 85.81 80 VAL A N 1
ATOM 603 C CA . VAL A 1 80 ? 11.836 -3.594 3.731 1.00 85.81 80 VAL A CA 1
ATOM 604 C C . VAL A 1 80 ? 11.974 -2.199 4.353 1.00 85.81 80 VAL A C 1
ATOM 606 O O . VAL A 1 80 ? 12.064 -2.088 5.573 1.00 85.81 80 VAL A O 1
ATOM 609 N N . ASP A 1 81 ? 11.910 -1.139 3.545 1.00 85.88 81 ASP A N 1
ATOM 610 C CA . ASP A 1 81 ? 12.129 0.243 4.006 1.00 85.88 81 ASP A CA 1
ATOM 611 C C . ASP A 1 81 ? 10.834 0.993 4.360 1.00 85.88 81 ASP A C 1
ATOM 613 O O . ASP A 1 81 ? 10.810 2.225 4.477 1.00 85.88 81 ASP A O 1
ATOM 617 N N . TRP A 1 82 ? 9.719 0.276 4.496 1.00 90.44 82 TRP A N 1
ATOM 618 C CA . TRP A 1 82 ? 8.428 0.904 4.744 1.00 90.44 82 TRP A CA 1
ATOM 619 C C . TRP A 1 82 ? 8.254 1.329 6.203 1.00 90.44 82 TRP A C 1
ATOM 621 O O . TRP A 1 82 ? 8.633 0.642 7.153 1.00 90.44 82 TRP A O 1
ATOM 631 N N . LYS A 1 83 ? 7.611 2.482 6.388 1.00 90.19 83 LYS A N 1
ATOM 632 C CA . LYS A 1 83 ? 7.322 3.084 7.690 1.00 90.19 83 LYS A CA 1
ATOM 633 C C . LYS A 1 83 ? 5.968 2.618 8.213 1.00 90.19 83 LYS A C 1
ATOM 635 O O . LYS A 1 83 ? 4.949 3.270 8.018 1.00 90.19 83 LYS A O 1
ATOM 640 N N . TRP A 1 84 ? 5.971 1.505 8.936 1.00 91.00 84 TRP A N 1
ATOM 641 C CA . TRP A 1 84 ? 4.754 0.910 9.500 1.00 91.00 84 TRP A CA 1
ATOM 642 C C . TRP A 1 84 ? 4.242 1.585 10.775 1.00 91.00 84 TRP A C 1
ATOM 644 O O . TRP A 1 84 ? 3.088 1.397 11.140 1.00 91.00 84 TRP A O 1
ATOM 654 N N . THR A 1 85 ? 5.073 2.385 11.447 1.00 88.81 85 THR A N 1
ATOM 655 C CA . THR A 1 85 ? 4.832 2.870 12.817 1.00 88.81 85 THR A CA 1
ATOM 656 C C . THR A 1 85 ? 3.500 3.590 13.008 1.00 88.81 85 THR A C 1
ATOM 658 O O . THR A 1 85 ? 2.842 3.375 14.023 1.00 88.81 85 THR A O 1
ATOM 661 N N . LEU A 1 86 ? 3.090 4.427 12.050 1.00 84.69 86 LEU A N 1
ATOM 662 C CA . LEU A 1 86 ? 1.818 5.147 12.128 1.00 84.69 86 LEU A CA 1
ATOM 663 C C . LEU A 1 86 ? 0.631 4.180 12.055 1.00 84.69 86 LEU A C 1
ATOM 665 O O . LEU A 1 86 ? -0.246 4.211 12.913 1.00 84.69 86 LEU A O 1
ATOM 669 N N . VAL A 1 87 ? 0.636 3.292 11.061 1.00 88.00 87 VAL A N 1
ATOM 670 C CA . VAL A 1 87 ? -0.452 2.332 10.837 1.00 88.00 87 VAL A CA 1
ATOM 671 C C . VAL A 1 87 ? -0.503 1.308 11.973 1.00 88.00 87 VAL A C 1
ATOM 673 O O . VAL A 1 87 ? -1.578 1.038 12.501 1.00 88.00 87 VAL A O 1
ATOM 676 N N . ASP A 1 88 ? 0.651 0.817 12.433 1.00 90.50 88 ASP A N 1
ATOM 677 C CA . ASP A 1 88 ? 0.759 -0.079 13.590 1.00 90.50 88 ASP A CA 1
ATOM 678 C C . ASP A 1 88 ? 0.150 0.555 14.853 1.00 90.50 88 ASP A C 1
ATOM 680 O O . ASP A 1 88 ? -0.595 -0.103 15.582 1.00 90.50 88 ASP A O 1
ATOM 684 N N . ALA A 1 89 ? 0.421 1.841 15.104 1.00 86.25 89 ALA A N 1
ATOM 685 C CA . ALA A 1 89 ? -0.134 2.559 16.248 1.00 86.25 89 ALA A CA 1
ATOM 686 C C . ALA A 1 89 ? -1.658 2.737 16.147 1.00 86.25 89 ALA A C 1
ATOM 688 O O . ALA A 1 89 ? -2.358 2.577 17.150 1.00 86.25 89 ALA A O 1
ATOM 689 N N . GLU A 1 90 ? -2.186 3.030 14.955 1.00 86.50 90 GLU A N 1
ATOM 690 C CA . GLU A 1 90 ? -3.631 3.155 14.728 1.00 86.50 90 GLU A CA 1
ATOM 691 C C . GLU A 1 90 ? -4.361 1.815 14.906 1.00 86.50 90 GLU A C 1
ATOM 693 O O . GLU A 1 90 ? -5.372 1.756 15.615 1.00 86.50 90 GLU A O 1
ATOM 698 N N . VAL A 1 91 ? -3.823 0.725 14.342 1.00 87.88 91 VAL A N 1
ATOM 699 C CA . VAL A 1 91 ? -4.364 -0.635 14.518 1.00 87.88 91 VAL A CA 1
ATOM 700 C C . VAL A 1 91 ? -4.350 -1.031 15.996 1.00 87.88 91 VAL A C 1
ATOM 702 O O . VAL A 1 91 ? -5.380 -1.446 16.536 1.00 87.88 91 VAL A O 1
ATOM 705 N N . ALA A 1 92 ? -3.221 -0.848 16.687 1.00 86.56 92 ALA A N 1
ATOM 706 C CA . ALA A 1 92 ? -3.098 -1.183 18.105 1.00 86.56 92 ALA A CA 1
ATOM 707 C C . ALA A 1 92 ? -4.025 -0.331 18.991 1.00 86.56 92 ALA A C 1
ATOM 709 O O . ALA A 1 92 ? -4.619 -0.839 19.947 1.00 86.56 92 ALA A O 1
ATOM 710 N N . GLY A 1 93 ? -4.186 0.956 18.672 1.00 84.75 93 GLY A N 1
ATOM 711 C CA . GLY A 1 93 ? -5.093 1.861 19.374 1.00 84.75 93 GLY A CA 1
ATOM 712 C C . GLY A 1 93 ? -6.557 1.438 19.250 1.00 84.75 93 GLY A C 1
ATOM 713 O O . GLY A 1 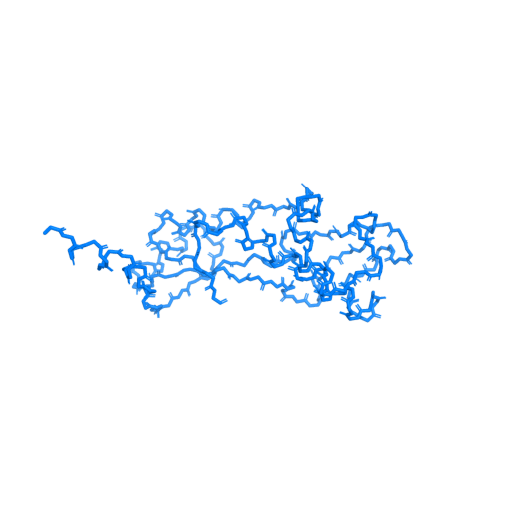93 ? -7.278 1.399 20.251 1.00 84.75 93 GLY A O 1
ATOM 714 N N . ALA A 1 94 ? -6.987 1.058 18.046 1.00 83.44 94 ALA A N 1
ATOM 715 C CA . ALA A 1 94 ? -8.325 0.531 17.798 1.00 83.44 94 ALA A CA 1
ATOM 716 C C . ALA A 1 94 ? -8.563 -0.808 18.520 1.00 83.44 94 ALA A C 1
ATOM 718 O O . ALA A 1 94 ? -9.583 -0.968 19.197 1.00 83.44 94 ALA A O 1
ATOM 719 N N . ALA A 1 95 ? -7.588 -1.722 18.474 1.00 83.38 95 ALA A N 1
ATOM 720 C CA . ALA A 1 95 ? -7.649 -2.990 19.198 1.00 83.38 95 ALA A CA 1
ATOM 721 C C . ALA A 1 95 ? -7.778 -2.779 20.719 1.00 83.38 95 ALA A C 1
ATOM 723 O O . ALA A 1 95 ? -8.651 -3.368 21.359 1.00 83.38 95 ALA A O 1
ATOM 724 N N . LYS A 1 96 ? -6.979 -1.872 21.303 1.00 84.50 96 LYS A N 1
ATOM 725 C CA . LYS A 1 96 ? -7.045 -1.513 22.733 1.00 84.50 96 LYS A CA 1
ATOM 726 C C . LYS A 1 96 ? -8.393 -0.903 23.132 1.00 84.50 96 LYS A C 1
ATOM 728 O O . LYS A 1 96 ? -8.832 -1.085 24.265 1.00 84.50 96 LYS A O 1
ATOM 733 N N . ALA A 1 97 ? -9.049 -0.188 22.221 1.00 82.06 97 ALA A N 1
ATOM 734 C CA . ALA A 1 97 ? -10.379 0.380 22.438 1.00 82.06 97 ALA A CA 1
ATOM 735 C C . ALA A 1 97 ? -11.523 -0.639 22.260 1.00 82.06 97 ALA A C 1
ATOM 737 O O . ALA A 1 97 ? -12.681 -0.289 22.490 1.00 82.06 97 ALA A O 1
ATOM 738 N N . GLY A 1 98 ? -11.224 -1.883 21.866 1.00 82.38 98 GLY A N 1
ATOM 739 C CA . GLY A 1 98 ? -12.218 -2.942 21.673 1.00 82.38 98 GLY A CA 1
ATOM 740 C C . GLY A 1 98 ? -13.101 -2.760 20.434 1.00 82.38 98 GLY A C 1
ATOM 741 O O . GLY A 1 98 ? -14.165 -3.379 20.348 1.00 82.38 98 GLY A O 1
ATOM 742 N N . VAL A 1 99 ? -12.682 -1.920 19.481 1.00 81.44 99 VAL A N 1
ATOM 743 C CA . VAL A 1 99 ? -13.407 -1.670 18.227 1.00 81.44 99 VAL A CA 1
ATOM 744 C C . VAL A 1 99 ? -12.790 -2.453 17.069 1.00 81.44 99 VAL A C 1
ATOM 746 O O . VAL A 1 99 ? -11.601 -2.757 17.060 1.00 81.44 99 VAL A O 1
ATOM 749 N N . GLN A 1 100 ? -13.611 -2.794 16.080 1.00 84.25 100 GLN A N 1
ATOM 750 C CA . GLN A 1 100 ? -13.176 -3.473 14.863 1.00 84.25 100 GLN A CA 1
ATOM 751 C C . GLN A 1 100 ? -12.347 -2.533 13.984 1.00 84.25 100 GLN A C 1
ATOM 753 O O . GLN A 1 100 ? -12.772 -1.419 13.689 1.00 84.25 100 GLN A O 1
ATOM 758 N N . VAL A 1 101 ? -11.194 -2.988 13.506 1.00 84.94 101 VAL A N 1
ATOM 759 C CA . VAL A 1 101 ? -10.421 -2.236 12.513 1.00 84.94 101 VAL A CA 1
ATOM 760 C C . VAL A 1 101 ? -10.972 -2.504 11.118 1.00 84.94 101 VAL A C 1
ATOM 762 O O . VAL A 1 101 ? -11.128 -3.661 10.724 1.00 84.94 101 VAL A O 1
ATOM 765 N N . LEU A 1 102 ? -11.238 -1.426 10.383 1.00 85.62 102 LEU A N 1
ATOM 766 C CA . LEU A 1 102 ? -11.542 -1.421 8.956 1.00 85.62 102 LEU A CA 1
ATOM 767 C C . LEU A 1 102 ? -10.322 -0.858 8.227 1.00 85.62 102 LEU A C 1
ATOM 769 O O . LEU A 1 102 ? -10.082 0.354 8.250 1.00 85.62 102 LEU A O 1
ATOM 773 N N . LEU A 1 103 ? -9.524 -1.742 7.637 1.00 86.19 103 LEU A N 1
ATOM 774 C CA . LEU A 1 103 ? -8.284 -1.358 6.974 1.00 86.19 103 LEU A CA 1
ATOM 775 C C . LEU A 1 103 ? -8.572 -0.888 5.547 1.00 86.19 103 LEU A C 1
ATOM 777 O O . LEU A 1 103 ? -9.055 -1.661 4.725 1.00 86.19 103 LEU A O 1
ATOM 781 N N . GLN A 1 104 ? -8.240 0.364 5.241 1.00 86.69 104 GLN A N 1
ATOM 782 C CA . GLN A 1 104 ? -8.329 0.902 3.887 1.00 86.69 104 GLN A CA 1
ATOM 783 C C . GLN A 1 104 ? -6.937 0.924 3.246 1.00 86.69 104 GLN A C 1
ATOM 785 O O . GLN A 1 104 ? -6.052 1.661 3.685 1.00 86.69 104 GLN A O 1
ATOM 790 N N . THR A 1 105 ? -6.757 0.130 2.191 1.00 86.69 105 THR A N 1
ATOM 791 C CA . THR A 1 105 ? -5.534 0.107 1.370 1.00 86.69 105 THR A CA 1
ATOM 792 C C . THR A 1 105 ? -5.725 0.933 0.094 1.00 86.69 105 THR A C 1
ATOM 794 O O . THR A 1 105 ? -6.851 1.289 -0.256 1.00 86.69 105 THR A O 1
ATOM 797 N N . GLY A 1 106 ? -4.632 1.299 -0.577 1.00 80.50 106 GLY A N 1
ATOM 798 C CA . GLY A 1 106 ? -4.663 2.060 -1.831 1.00 80.50 106 GLY A CA 1
ATOM 799 C C . GLY A 1 106 ? -3.600 3.157 -1.898 1.00 80.50 106 GLY A C 1
ATOM 800 O O . GLY A 1 106 ? -2.729 3.242 -1.034 1.00 80.50 106 GLY A O 1
ATOM 801 N N . GLU A 1 107 ? -3.685 4.015 -2.914 1.00 78.31 107 GLU A N 1
ATOM 802 C CA . GLU A 1 107 ? -2.728 5.108 -3.160 1.00 78.31 107 GLU A CA 1
ATOM 803 C C . GLU A 1 107 ? -2.862 6.278 -2.164 1.00 78.31 107 GLU A C 1
ATOM 805 O O . GLU A 1 107 ? -1.867 6.794 -1.655 1.00 78.31 107 GLU A O 1
ATOM 810 N N . GLY A 1 108 ? -4.096 6.665 -1.818 1.00 61.78 108 GLY A N 1
ATOM 811 C CA . GLY A 1 108 ? -4.407 7.798 -0.944 1.00 61.78 108 GLY A CA 1
ATOM 812 C C . GLY A 1 108 ? -4.828 9.062 -1.703 1.00 61.78 108 GLY A C 1
ATOM 813 O O . GLY A 1 108 ? -5.946 9.512 -1.479 1.00 61.78 108 GLY A O 1
ATOM 814 N N . THR A 1 109 ? -3.965 9.625 -2.560 1.00 65.06 109 THR A N 1
ATOM 815 C CA . THR A 1 109 ? -4.209 10.797 -3.445 1.00 65.06 109 THR A CA 1
ATOM 816 C C . THR A 1 10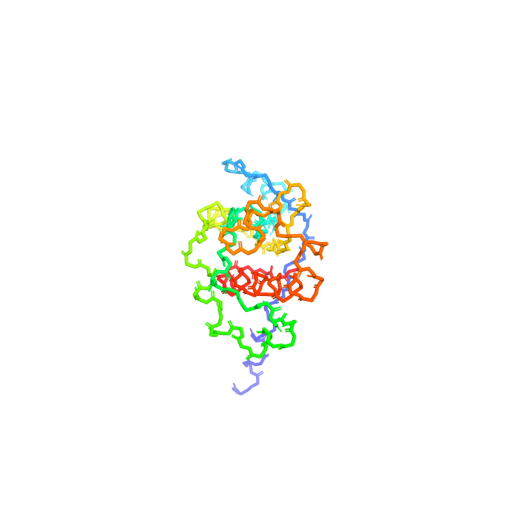9 ? -3.008 11.022 -4.384 1.00 65.06 109 THR A C 1
ATOM 818 O O . THR A 1 109 ? -1.874 10.822 -3.947 1.00 65.06 109 THR A O 1
ATOM 821 N N . SER A 1 110 ? -3.214 11.547 -5.603 1.00 59.50 110 SER A N 1
ATOM 822 C CA . SER A 1 110 ? -2.145 11.814 -6.596 1.00 59.50 110 SER A CA 1
ATOM 823 C C . SER A 1 110 ? -1.019 12.732 -6.086 1.00 59.50 110 SER A C 1
ATOM 825 O O . SER A 1 110 ? 0.164 12.442 -6.265 1.00 59.50 110 SER A O 1
ATOM 827 N N . GLU A 1 111 ? -1.353 13.789 -5.338 1.00 63.19 111 GLU A N 1
ATOM 828 C CA . GLU A 1 111 ? -0.369 14.716 -4.746 1.00 63.19 111 GLU A CA 1
ATOM 829 C C . GLU A 1 111 ? 0.475 14.107 -3.612 1.00 63.19 111 GLU A C 1
ATOM 831 O O . GLU A 1 111 ? 1.351 14.762 -3.037 1.00 63.19 111 GLU A O 1
ATOM 836 N N . SER A 1 112 ? 0.249 12.839 -3.281 1.00 74.81 112 SER A N 1
ATOM 837 C CA . SER A 1 112 ? 0.953 12.117 -2.219 1.00 74.81 112 SER A CA 1
ATOM 838 C C . SER A 1 112 ? 1.510 10.770 -2.679 1.00 74.81 112 SER A C 1
ATOM 840 O O . SER A 1 112 ? 1.909 9.971 -1.833 1.00 74.81 112 SER A O 1
ATOM 842 N N . LEU A 1 113 ? 1.559 10.524 -3.993 1.00 87.88 113 LEU A N 1
ATOM 843 C CA . LEU A 1 113 ? 2.319 9.409 -4.561 1.00 87.88 113 LEU A CA 1
ATOM 844 C C . LEU A 1 113 ? 3.801 9.580 -4.211 1.00 87.88 113 LEU A C 1
ATOM 846 O O . LEU A 1 113 ? 4.282 10.724 -4.185 1.00 87.88 113 LEU A O 1
ATOM 850 N N . PRO A 1 114 ? 4.535 8.491 -3.930 1.00 89.94 114 PRO A N 1
ATOM 851 C CA . PRO A 1 114 ? 5.945 8.608 -3.601 1.00 89.94 114 PRO A CA 1
ATOM 852 C C . PRO A 1 114 ? 6.751 9.055 -4.808 1.00 89.94 114 PRO A C 1
ATOM 854 O O . PRO A 1 114 ? 6.306 8.981 -5.958 1.00 89.94 114 PRO A O 1
ATOM 857 N N . LEU A 1 115 ? 7.989 9.419 -4.525 1.00 92.25 115 LEU A N 1
ATOM 858 C CA . LEU A 1 115 ? 8.974 9.646 -5.559 1.00 92.25 115 LEU A CA 1
ATOM 859 C C . LEU A 1 115 ? 9.635 8.327 -5.964 1.00 92.25 115 LEU A C 1
ATOM 861 O O . LEU A 1 115 ? 9.783 7.400 -5.166 1.00 92.25 115 LEU A O 1
ATOM 865 N N . ILE A 1 116 ? 10.040 8.243 -7.217 1.00 93.94 116 ILE A N 1
ATOM 866 C CA . ILE A 1 116 ? 10.883 7.171 -7.724 1.00 93.94 116 ILE A CA 1
ATOM 867 C C . ILE A 1 116 ? 12.312 7.482 -7.286 1.00 93.94 116 ILE A C 1
ATOM 869 O O . ILE A 1 116 ? 12.773 8.609 -7.455 1.00 93.94 116 ILE A O 1
ATOM 873 N N . ALA A 1 117 ? 12.990 6.500 -6.700 1.00 94.12 117 ALA A N 1
ATOM 874 C CA . ALA A 1 117 ? 14.393 6.595 -6.324 1.00 94.12 117 ALA A CA 1
ATOM 875 C C . ALA A 1 117 ? 15.242 5.712 -7.247 1.00 94.12 117 ALA A C 1
ATOM 877 O O . ALA A 1 117 ? 15.076 4.487 -7.290 1.00 94.12 117 ALA A O 1
ATOM 878 N N . GLY A 1 118 ? 16.162 6.346 -7.967 1.00 95.31 118 GLY A N 1
ATOM 879 C CA . GLY A 1 118 ? 17.015 5.737 -8.978 1.00 95.31 118 GLY A CA 1
ATOM 880 C C . GLY A 1 118 ? 16.305 5.450 -10.306 1.00 95.31 118 GLY A C 1
ATOM 881 O O . GLY A 1 118 ? 15.087 5.547 -10.440 1.00 95.31 118 GLY A O 1
ATOM 882 N N . GLY A 1 119 ? 17.092 5.058 -11.310 1.00 95.12 119 GLY A N 1
ATOM 883 C CA . GLY A 1 119 ? 16.573 4.663 -12.620 1.00 95.12 119 GLY A CA 1
ATOM 884 C C . GLY A 1 119 ? 16.155 5.833 -13.529 1.00 95.12 119 GLY A C 1
ATOM 885 O O . GLY A 1 119 ? 16.552 6.974 -13.304 1.00 95.12 119 GLY A O 1
ATOM 886 N N . PRO A 1 120 ? 15.389 5.552 -14.600 1.00 95.75 120 PRO A N 1
ATOM 887 C CA . PRO A 1 120 ? 15.098 6.509 -15.674 1.00 95.75 120 PRO A CA 1
ATOM 888 C C . PRO A 1 120 ? 14.099 7.610 -15.289 1.00 95.75 120 PRO A C 1
ATOM 890 O O . PRO A 1 120 ? 14.002 8.614 -15.991 1.00 95.75 120 PRO A O 1
ATOM 893 N N . PHE A 1 121 ? 13.368 7.435 -14.188 1.00 96.00 121 PHE A N 1
ATOM 894 C CA . PHE A 1 121 ? 12.339 8.365 -13.717 1.00 96.00 121 PHE A CA 1
ATOM 895 C C . PHE A 1 121 ? 12.661 8.947 -12.333 1.00 96.00 121 PHE A C 1
ATOM 897 O O . PHE A 1 121 ? 11.754 9.386 -11.631 1.00 96.00 121 PHE A O 1
ATOM 904 N N . ASP A 1 122 ? 13.935 8.930 -11.926 1.00 96.81 122 ASP A N 1
ATOM 905 C CA . ASP A 1 122 ? 14.379 9.393 -10.607 1.00 96.81 122 ASP A CA 1
ATOM 906 C C . ASP A 1 122 ? 13.826 10.786 -10.254 1.00 96.81 122 ASP A C 1
ATOM 908 O O . ASP A 1 122 ? 13.821 11.710 -11.074 1.00 96.81 122 ASP A O 1
ATOM 912 N N . GLY A 1 123 ? 13.306 10.918 -9.034 1.00 94.44 123 GLY A N 1
ATOM 913 C CA . GLY A 1 123 ? 12.680 12.134 -8.519 1.00 94.44 123 GLY A CA 1
ATOM 914 C C . GLY A 1 123 ? 11.265 12.426 -9.035 1.00 94.44 123 GLY A C 1
ATOM 915 O O . GLY A 1 123 ? 10.622 13.340 -8.517 1.00 94.44 123 GLY A O 1
ATOM 916 N N . GLN A 1 124 ? 10.741 11.677 -10.010 1.00 94.62 124 GLN A N 1
ATOM 917 C CA . GLN A 1 124 ? 9.349 11.816 -10.454 1.00 94.62 124 GLN A CA 1
ATOM 918 C C . GLN A 1 124 ? 8.393 11.062 -9.529 1.00 94.62 124 GLN A C 1
ATOM 920 O O . GLN A 1 124 ? 8.789 10.129 -8.833 1.00 94.62 124 GLN A O 1
ATOM 925 N N . ARG A 1 125 ? 7.111 11.443 -9.524 1.00 93.12 125 ARG A N 1
ATOM 926 C CA . ARG A 1 125 ? 6.082 10.676 -8.811 1.00 93.12 125 ARG A CA 1
ATOM 927 C C . ARG A 1 125 ? 5.882 9.320 -9.487 1.00 93.12 125 ARG A C 1
ATOM 929 O O . ARG A 1 125 ? 5.871 9.240 -10.715 1.00 93.12 125 ARG A O 1
ATOM 936 N N . PHE A 1 126 ? 5.673 8.275 -8.692 1.00 92.56 126 PHE A N 1
ATOM 937 C CA . PHE A 1 126 ? 5.253 6.971 -9.202 1.00 92.56 126 PHE A CA 1
ATOM 938 C C . PHE A 1 126 ? 3.782 7.046 -9.638 1.00 92.56 126 PHE A C 1
ATOM 940 O O . PHE A 1 126 ? 2.882 6.693 -8.885 1.00 92.56 126 PHE A O 1
ATOM 947 N N . ASP A 1 127 ? 3.552 7.589 -10.831 1.00 92.31 127 ASP A N 1
ATOM 948 C CA . ASP A 1 127 ? 2.242 7.919 -11.400 1.00 92.31 127 ASP A CA 1
ATOM 949 C C . ASP A 1 127 ? 2.001 7.101 -12.683 1.00 92.31 127 ASP A C 1
ATOM 951 O O . ASP A 1 127 ? 2.947 6.915 -13.457 1.00 92.31 127 ASP A O 1
ATOM 955 N N . PRO A 1 128 ? 0.774 6.615 -12.956 1.00 93.00 128 PRO A N 1
ATOM 956 C CA . PRO A 1 128 ? 0.486 5.807 -14.145 1.00 93.00 128 PRO A CA 1
ATOM 957 C C . PRO A 1 128 ? 0.804 6.506 -15.476 1.00 93.00 128 PRO A C 1
ATOM 959 O O . PRO A 1 128 ? 1.046 5.820 -16.468 1.00 93.00 128 PRO A O 1
ATOM 962 N N . VAL A 1 129 ? 0.840 7.840 -15.526 1.00 94.94 129 VAL A N 1
ATOM 963 C CA . VAL A 1 129 ? 1.256 8.602 -16.718 1.00 94.94 129 VAL A CA 1
ATOM 964 C C . VAL A 1 129 ? 2.778 8.579 -16.905 1.00 94.94 129 VAL A C 1
ATOM 966 O O . VAL A 1 129 ? 3.255 8.671 -18.033 1.00 94.94 129 VAL A O 1
ATOM 969 N N . VAL A 1 130 ? 3.542 8.432 -15.819 1.00 94.88 130 VAL A N 1
ATOM 970 C CA . VAL A 1 130 ? 5.014 8.380 -15.834 1.00 94.88 130 VAL A CA 1
ATOM 971 C C . VAL A 1 130 ? 5.508 6.959 -16.092 1.00 94.88 130 VAL A C 1
ATOM 973 O O . VAL A 1 130 ? 6.312 6.740 -16.994 1.00 94.88 130 VAL A O 1
ATOM 976 N N . VAL A 1 131 ? 5.027 5.990 -15.309 1.00 95.00 131 VAL A N 1
ATOM 977 C CA . VAL A 1 131 ? 5.540 4.606 -15.327 1.00 95.00 131 VAL A CA 1
ATOM 978 C C . VAL A 1 131 ? 4.697 3.648 -16.171 1.00 95.00 131 VAL A C 1
ATOM 980 O O . VAL A 1 131 ? 5.083 2.500 -16.373 1.00 95.00 131 VAL A O 1
ATOM 983 N N . GLY A 1 132 ? 3.553 4.114 -16.671 1.00 96.06 132 GLY A N 1
ATOM 984 C CA . GLY A 1 132 ? 2.574 3.301 -17.381 1.00 96.06 132 GLY A CA 1
ATOM 985 C C . GLY A 1 132 ? 1.536 2.663 -16.443 1.00 96.06 132 GLY A C 1
ATOM 986 O O . GLY A 1 132 ? 1.845 2.314 -15.299 1.00 96.06 132 GLY A O 1
ATOM 987 N N . PRO A 1 133 ? 0.288 2.476 -16.911 1.00 95.69 133 PRO A N 1
ATOM 988 C CA . PRO A 1 133 ? -0.815 1.997 -16.076 1.00 95.69 133 PRO A CA 1
ATOM 989 C C . PRO A 1 133 ? -0.649 0.542 -15.614 1.00 95.69 133 PRO A C 1
ATOM 991 O O . PRO A 1 133 ? -1.089 0.200 -14.515 1.00 95.69 133 PRO A O 1
ATOM 994 N N . ASP A 1 134 ? 0.000 -0.310 -16.412 1.00 96.81 134 ASP A N 1
ATOM 995 C CA . ASP A 1 134 ? 0.178 -1.730 -16.085 1.00 96.81 134 ASP A CA 1
ATOM 996 C C . ASP A 1 134 ? 1.150 -1.917 -14.923 1.00 96.81 134 ASP A C 1
ATOM 998 O O . ASP A 1 134 ? 0.814 -2.572 -13.932 1.00 96.81 134 ASP A O 1
ATOM 1002 N N . LEU A 1 135 ? 2.317 -1.272 -15.008 1.00 96.38 135 LEU A N 1
ATOM 1003 C CA . LEU A 1 135 ? 3.310 -1.289 -13.941 1.00 96.38 135 LEU A CA 1
ATOM 1004 C C . LEU A 1 135 ? 2.766 -0.621 -12.677 1.00 96.38 135 LEU A C 1
ATOM 1006 O O . LEU A 1 135 ? 2.946 -1.135 -11.572 1.00 96.38 135 LEU A O 1
ATOM 1010 N N . TYR A 1 136 ? 2.034 0.487 -12.841 1.00 94.31 136 TYR A N 1
ATOM 1011 C CA . TYR A 1 136 ? 1.345 1.145 -11.737 1.00 94.31 136 TYR A CA 1
ATOM 1012 C C . TYR A 1 136 ? 0.396 0.196 -11.000 1.00 94.31 136 TYR A C 1
ATOM 1014 O O . TYR A 1 136 ? 0.483 0.038 -9.780 1.00 94.31 136 TYR A O 1
ATOM 1022 N N . THR A 1 137 ? -0.465 -0.496 -11.744 1.00 94.44 137 THR A N 1
ATOM 1023 C CA . THR A 1 137 ? -1.433 -1.447 -11.184 1.00 94.44 137 THR A CA 1
ATOM 1024 C C . THR A 1 137 ? -0.740 -2.651 -10.545 1.00 94.44 137 THR A C 1
ATOM 1026 O O . THR A 1 137 ? -1.170 -3.120 -9.489 1.00 94.44 137 THR A O 1
ATOM 1029 N N . ALA A 1 138 ? 0.351 -3.138 -11.140 1.00 95.81 138 ALA A N 1
ATOM 1030 C CA . ALA A 1 138 ? 1.156 -4.229 -10.598 1.00 95.81 138 ALA A CA 1
ATOM 1031 C C . ALA A 1 138 ? 1.714 -3.873 -9.213 1.00 95.81 138 ALA A C 1
ATOM 1033 O O . ALA A 1 138 ? 1.523 -4.608 -8.243 1.00 95.81 138 ALA A O 1
ATOM 1034 N N . VAL A 1 139 ? 2.333 -2.698 -9.097 1.00 93.88 139 VAL A N 1
ATOM 1035 C CA . VAL A 1 139 ? 2.903 -2.222 -7.835 1.00 93.88 139 VAL A CA 1
ATOM 1036 C C . VAL A 1 139 ? 1.812 -1.930 -6.808 1.00 93.88 139 VAL A C 1
ATOM 1038 O O . VAL A 1 139 ? 1.937 -2.350 -5.659 1.00 93.88 139 VAL A O 1
ATOM 1041 N N . LEU A 1 140 ? 0.704 -1.298 -7.206 1.00 92.19 140 LEU A N 1
ATOM 1042 C CA . LEU A 1 140 ? -0.428 -1.060 -6.307 1.00 92.19 140 LEU A CA 1
ATOM 1043 C C . LEU A 1 140 ? -1.021 -2.374 -5.770 1.00 92.19 140 LEU A C 1
ATOM 1045 O O . LEU A 1 140 ? -1.363 -2.461 -4.591 1.00 92.19 140 LEU A O 1
ATOM 1049 N N . THR A 1 141 ? -1.074 -3.421 -6.597 1.00 93.50 141 THR A N 1
ATOM 1050 C CA . THR A 1 141 ? -1.495 -4.768 -6.177 1.00 93.50 141 THR A CA 1
ATOM 1051 C C . THR A 1 141 ? -0.567 -5.319 -5.095 1.00 93.50 141 THR A C 1
ATOM 1053 O O . THR A 1 141 ? -1.037 -5.805 -4.062 1.00 93.50 141 THR A O 1
ATOM 1056 N N . LEU A 1 142 ? 0.751 -5.192 -5.283 1.00 92.88 142 LEU A N 1
ATOM 1057 C CA . LEU A 1 142 ? 1.744 -5.645 -4.308 1.00 92.88 142 LEU A CA 1
ATOM 1058 C C . LEU A 1 142 ? 1.673 -4.855 -2.996 1.00 92.88 142 LEU A C 1
ATOM 1060 O O . LEU A 1 142 ? 1.797 -5.441 -1.917 1.00 92.88 142 LEU A O 1
ATOM 1064 N N . VAL A 1 143 ? 1.416 -3.546 -3.074 1.00 91.56 143 VAL A N 1
ATOM 1065 C CA . VAL A 1 143 ? 1.182 -2.678 -1.913 1.00 91.56 143 VAL A CA 1
ATOM 1066 C C . VAL A 1 143 ? -0.030 -3.167 -1.130 1.00 91.56 143 VAL A C 1
ATOM 1068 O O . VAL A 1 143 ? 0.084 -3.466 0.061 1.00 91.56 143 VAL A O 1
ATOM 1071 N N . THR A 1 144 ? -1.180 -3.289 -1.795 1.00 91.25 144 THR A N 1
ATOM 1072 C CA . THR A 1 144 ? -2.428 -3.737 -1.171 1.00 91.25 144 THR A CA 1
ATOM 1073 C C . THR A 1 144 ? -2.258 -5.109 -0.534 1.00 91.25 144 THR A C 1
ATOM 1075 O O . THR A 1 144 ? -2.654 -5.290 0.619 1.00 91.25 144 THR A O 1
ATOM 1078 N N . TYR A 1 145 ? -1.620 -6.056 -1.223 1.00 92.62 145 TYR A N 1
ATOM 1079 C CA . TYR A 1 145 ? -1.340 -7.373 -0.659 1.00 92.62 145 TYR A CA 1
ATOM 1080 C C . TYR A 1 145 ? -0.444 -7.294 0.581 1.00 92.62 145 TYR A C 1
ATOM 1082 O O . TYR A 1 145 ? -0.784 -7.876 1.609 1.00 92.62 145 TYR A O 1
ATOM 1090 N N . SER A 1 146 ? 0.664 -6.554 0.518 1.00 92.56 146 SER A N 1
ATOM 1091 C CA . SER A 1 146 ? 1.623 -6.450 1.627 1.00 92.56 146 SER A CA 1
ATOM 1092 C C . SER A 1 146 ? 0.984 -5.873 2.887 1.00 92.56 146 SER A C 1
ATOM 1094 O O . SER A 1 146 ? 1.165 -6.401 3.986 1.00 92.56 146 SER A O 1
ATOM 1096 N N . VAL A 1 147 ? 0.173 -4.826 2.721 1.00 91.75 147 VAL A N 1
ATOM 1097 C CA . VAL A 1 147 ? -0.574 -4.201 3.815 1.00 91.75 147 VAL A CA 1
ATOM 1098 C C . VAL A 1 147 ? -1.627 -5.158 4.374 1.00 91.75 147 VAL A C 1
ATOM 1100 O O . VAL A 1 147 ? -1.682 -5.370 5.584 1.00 91.75 147 VAL A O 1
ATOM 1103 N N . SER A 1 148 ? -2.421 -5.788 3.506 1.00 89.88 148 SER A N 1
ATOM 1104 C CA . SER A 1 148 ? -3.460 -6.741 3.920 1.00 89.88 148 SER A CA 1
ATOM 1105 C C . SER A 1 148 ? -2.860 -7.924 4.678 1.00 89.88 148 SER A C 1
ATOM 1107 O O . SER A 1 148 ? -3.355 -8.305 5.735 1.00 89.88 148 SER A O 1
ATOM 1109 N N . ARG A 1 149 ? -1.748 -8.475 4.179 1.00 91.06 149 ARG A N 1
ATOM 1110 C CA . ARG A 1 149 ? -1.051 -9.610 4.788 1.00 91.06 149 ARG A CA 1
ATOM 1111 C C . ARG A 1 149 ? -0.488 -9.268 6.162 1.00 91.06 149 ARG A C 1
ATOM 1113 O O . ARG A 1 149 ? -0.603 -10.091 7.064 1.00 91.06 149 ARG A O 1
ATOM 1120 N N . ARG A 1 150 ? 0.096 -8.077 6.342 1.00 91.88 150 ARG A N 1
ATOM 1121 C CA . ARG A 1 150 ? 0.649 -7.645 7.640 1.00 91.88 150 ARG A CA 1
ATOM 1122 C C . ARG A 1 150 ? -0.407 -7.647 8.747 1.00 91.88 150 ARG A C 1
ATOM 1124 O O . ARG A 1 150 ? -0.088 -7.965 9.890 1.00 91.88 150 ARG A O 1
ATOM 1131 N N . TYR A 1 151 ? -1.643 -7.290 8.408 1.00 90.31 151 TYR A N 1
ATOM 1132 C CA . TYR A 1 151 ? -2.713 -7.075 9.379 1.00 90.31 151 TYR A CA 1
ATOM 1133 C C . TYR A 1 151 ? -3.828 -8.127 9.333 1.00 90.31 151 TYR A C 1
ATOM 1135 O O . TYR A 1 151 ? -4.822 -7.965 10.036 1.00 90.31 151 TYR A O 1
ATOM 1143 N N . ALA A 1 152 ? -3.668 -9.207 8.562 1.00 87.19 152 ALA A N 1
ATOM 1144 C CA . ALA A 1 152 ? -4.710 -10.208 8.312 1.00 87.19 152 ALA A CA 1
ATOM 1145 C C . ALA A 1 152 ? -5.334 -10.797 9.593 1.00 87.19 152 ALA A C 1
ATOM 1147 O O . ALA A 1 152 ? -6.538 -11.031 9.634 1.00 87.19 152 ALA A O 1
ATOM 1148 N N . ASP A 1 153 ? -4.542 -10.959 10.656 1.00 81.81 153 ASP A N 1
ATOM 1149 C CA . ASP A 1 153 ? -5.009 -11.508 11.938 1.00 81.81 153 ASP A CA 1
ATOM 1150 C C . ASP A 1 153 ? -5.636 -10.454 12.875 1.00 81.81 153 ASP A C 1
ATOM 1152 O O . ASP A 1 153 ? -6.124 -10.784 13.956 1.00 81.81 153 ASP A O 1
ATOM 1156 N N . GLN A 1 154 ? -5.599 -9.172 12.499 1.00 76.69 154 GLN A N 1
ATOM 1157 C CA . GLN A 1 154 ? -5.941 -8.037 13.369 1.00 76.69 154 GLN A CA 1
ATOM 1158 C C . GLN A 1 154 ? -7.093 -7.177 12.836 1.00 76.69 154 GLN A C 1
ATOM 1160 O O . GLN A 1 154 ? -7.627 -6.345 13.574 1.00 76.69 154 GLN A O 1
ATOM 1165 N N . VAL A 1 155 ? -7.477 -7.335 11.567 1.00 75.75 155 VAL A N 1
ATOM 1166 C CA . VAL A 1 155 ? -8.399 -6.412 10.891 1.00 75.75 155 VAL A CA 1
ATOM 1167 C C . VAL A 1 155 ? -9.447 -7.155 10.079 1.00 75.75 155 VAL A C 1
ATOM 1169 O O . VAL A 1 155 ? -9.208 -8.243 9.560 1.00 75.75 155 VAL A O 1
ATOM 1172 N N . ALA A 1 156 ? -10.612 -6.533 9.925 1.00 64.31 156 ALA A N 1
ATOM 1173 C CA . ALA A 1 156 ? -11.532 -6.918 8.871 1.00 64.31 156 ALA A CA 1
ATOM 1174 C C . ALA A 1 156 ? -11.186 -6.121 7.611 1.00 64.31 156 ALA A C 1
ATOM 1176 O O . ALA A 1 156 ? -11.099 -4.890 7.648 1.00 64.31 156 ALA A O 1
ATOM 1177 N N . MET A 1 157 ? -11.002 -6.832 6.505 1.00 56.50 157 MET A N 1
ATOM 1178 C CA . MET A 1 157 ? -10.869 -6.224 5.185 1.00 56.50 157 MET A CA 1
ATOM 1179 C C . MET A 1 157 ? -12.248 -5.734 4.727 1.00 56.50 157 MET A C 1
ATOM 1181 O O . MET A 1 157 ? -13.233 -6.462 4.885 1.00 56.50 157 MET A O 1
ATOM 1185 N N . VAL A 1 158 ? -12.325 -4.509 4.201 1.00 50.97 158 VAL A N 1
ATOM 1186 C CA . VAL A 1 158 ? -13.565 -3.881 3.702 1.00 50.97 158 VAL A CA 1
ATOM 1187 C C . VAL A 1 158 ? -13.389 -3.458 2.259 1.00 50.97 158 VAL A C 1
ATOM 1189 O O . VAL A 1 158 ? -12.295 -2.937 1.951 1.00 50.97 158 VAL A O 1
#

Secondary structure (DSSP, 8-state):
-TTSSTTSTT--PPPP---EE---STTHHHHHHHTT--EEEEEEEHHHH-SEEEGGG--TT--HHHHHHHHHHHHHHHTTT---HHHHHHHHHHHHTTPEEEEEEE---GGGPPEEESSTTTTSB--HHHH-HHHHHHHHHHHHHHHHHHHTTT-EE-

pLDDT: mean 80.75, std 17.0, range [31.8, 97.5]

Radius of gyration: 18.51 Å; chains: 1; bounding box: 40×51×42 Å

Organism: NCBI:txid1486929

Sequence (158 aa):
IFLFFCSLVSFACSKKILGGSSLSVADGPKVVSTLGANSARVYGSWRYLCHHVQWAAIDPAWNASFVLEHLGELAGPFTVDWKWTLVDAEVAGAAKAGVQVLLQTGEGTSESLPLIAGGPFDGQRFDPVVVGPDLYTAVLTLVTYSVSRRYADQVAMV